Protein AF-A0A386C917-F1 (afdb_monomer_lite)

Foldseek 3Di:
DDDDDDDDDDDDPVRDDDPDPPDPDDDDPPPDDDDDDDPPDPPD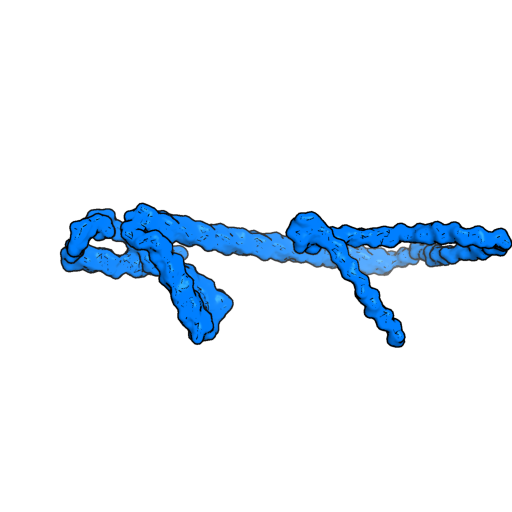PPPPDDPDDPVNVVVVVVVVVVVVVVVVVVVVVVVVVVVVVVVVVVVVVVLVVLLVVVPVLAPDDPCPLVVQLVVQLVVCVVVVNDDPRSVVSSSCSSLVQSLCVVQDCCLRVPDDDDDPVSVVSSVCSNVSSCVVPVD

Structure (mmCIF, N/CA/C/O backbone):
data_AF-A0A386C917-F1
#
_entry.id   AF-A0A386C917-F1
#
loop_
_atom_site.group_PDB
_atom_site.id
_atom_site.type_symbol
_atom_site.label_atom_id
_atom_site.label_alt_id
_atom_site.label_comp_id
_atom_site.label_asym_id
_atom_site.label_entity_id
_atom_site.label_seq_id
_atom_site.pdbx_PDB_ins_code
_atom_site.Cartn_x
_atom_site.Cartn_y
_atom_site.Cartn_z
_atom_site.occupancy
_atom_site.B_iso_or_equiv
_atom_site.auth_seq_id
_atom_site.auth_comp_id
_atom_site.auth_asym_id
_atom_site.auth_atom_id
_atom_site.pdbx_PDB_model_num
ATOM 1 N N . PRO A 1 1 ? 41.570 -31.337 -24.130 1.00 36.78 1 PRO A N 1
ATOM 2 C CA . PRO A 1 1 ? 41.204 -31.149 -22.708 1.00 36.78 1 PRO A CA 1
ATOM 3 C C . PRO A 1 1 ? 42.396 -30.590 -21.919 1.00 36.78 1 PRO A C 1
ATOM 5 O O . PRO A 1 1 ? 43.381 -31.294 -21.726 1.00 36.78 1 PRO A O 1
ATOM 8 N N . VAL A 1 2 ? 42.346 -29.310 -21.545 1.00 36.41 2 VAL A N 1
ATOM 9 C CA . VAL A 1 2 ? 43.366 -28.689 -20.687 1.00 36.41 2 VAL A CA 1
ATOM 10 C C . VAL A 1 2 ? 42.680 -28.295 -19.385 1.00 36.41 2 VAL A C 1
ATOM 12 O O . VAL A 1 2 ? 41.720 -27.531 -19.401 1.00 36.41 2 VAL A O 1
ATOM 15 N N . THR A 1 3 ? 43.139 -28.885 -18.288 1.00 36.22 3 THR A N 1
ATOM 16 C CA . THR A 1 3 ? 42.656 -28.655 -16.924 1.00 36.22 3 THR A CA 1
ATOM 17 C C . THR A 1 3 ? 43.190 -27.316 -16.411 1.00 36.22 3 THR A C 1
ATOM 19 O O . THR A 1 3 ? 44.393 -27.070 -16.495 1.00 36.22 3 THR A O 1
ATOM 22 N N . VAL A 1 4 ? 42.315 -26.462 -15.877 1.00 37.28 4 VAL A N 1
ATOM 23 C CA . VAL A 1 4 ? 42.687 -25.228 -15.165 1.00 37.28 4 VAL A CA 1
ATOM 24 C C . VAL A 1 4 ? 42.741 -25.550 -13.671 1.00 37.28 4 VAL A C 1
ATOM 26 O O . VAL A 1 4 ? 41.814 -26.157 -13.143 1.00 37.28 4 VAL A O 1
ATOM 29 N N . VAL A 1 5 ? 43.842 -25.192 -13.012 1.00 42.47 5 VAL A N 1
ATOM 30 C CA . VAL A 1 5 ? 44.007 -25.287 -11.554 1.00 42.47 5 VAL A CA 1
ATOM 31 C C . VAL A 1 5 ? 43.853 -23.879 -10.983 1.00 42.47 5 VAL A C 1
ATOM 33 O O . VAL A 1 5 ? 44.595 -22.984 -11.388 1.00 42.47 5 VAL A O 1
ATOM 36 N N . ASP A 1 6 ? 42.905 -23.692 -10.064 1.00 40.75 6 ASP A N 1
ATOM 37 C CA . ASP A 1 6 ? 42.683 -22.427 -9.354 1.00 40.75 6 ASP A CA 1
ATOM 38 C C . ASP A 1 6 ? 43.679 -22.241 -8.200 1.00 40.75 6 ASP A C 1
ATOM 40 O O . ASP A 1 6 ? 43.978 -23.177 -7.453 1.00 40.75 6 ASP A O 1
ATOM 44 N N . LEU A 1 7 ? 44.169 -21.009 -8.035 1.00 39.69 7 LEU A N 1
ATOM 45 C CA . LEU A 1 7 ? 44.941 -20.567 -6.870 1.00 39.69 7 LEU A C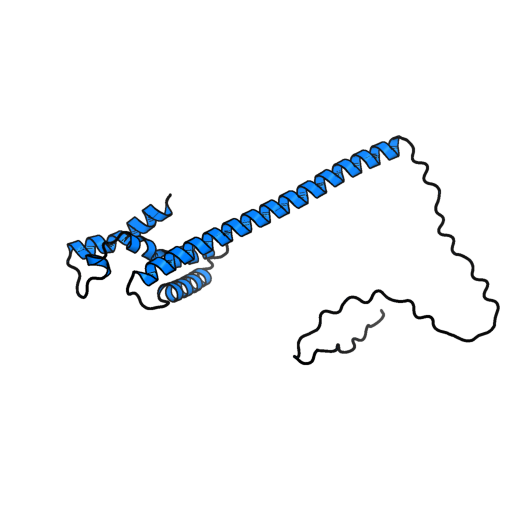A 1
ATOM 46 C C . LEU A 1 7 ? 44.096 -19.603 -6.013 1.00 39.69 7 LEU A C 1
ATOM 48 O O . LEU A 1 7 ? 43.289 -18.855 -6.568 1.00 39.69 7 LEU A O 1
ATOM 52 N N . PRO A 1 8 ? 44.268 -19.596 -4.676 1.00 42.91 8 PRO A N 1
ATOM 53 C CA . PRO A 1 8 ? 43.406 -18.849 -3.759 1.00 42.91 8 PRO A CA 1
ATOM 54 C C . PRO A 1 8 ? 43.637 -17.330 -3.849 1.00 42.91 8 PRO A C 1
ATOM 56 O O . PRO A 1 8 ? 44.771 -16.877 -3.992 1.00 42.91 8 PRO A O 1
ATOM 59 N N . GLY A 1 9 ? 42.552 -16.550 -3.774 1.00 49.75 9 GLY A N 1
ATOM 60 C CA . GLY A 1 9 ? 42.565 -15.083 -3.860 1.00 49.75 9 GLY A CA 1
ATOM 61 C C . GLY A 1 9 ? 42.770 -14.378 -2.512 1.00 49.75 9 GLY A C 1
ATOM 62 O O . GLY A 1 9 ? 42.327 -14.873 -1.479 1.00 49.75 9 GLY A O 1
ATOM 63 N N . ASP A 1 10 ? 43.415 -13.208 -2.543 1.00 51.12 10 ASP A N 1
ATOM 64 C CA . ASP A 1 10 ? 43.667 -12.353 -1.372 1.00 51.12 10 ASP A CA 1
ATOM 65 C C . ASP A 1 10 ? 42.398 -11.627 -0.877 1.00 51.12 10 ASP A C 1
ATOM 67 O O . ASP A 1 10 ? 41.619 -11.075 -1.660 1.00 51.12 10 ASP A O 1
ATOM 71 N N . THR A 1 11 ? 42.231 -11.572 0.446 1.00 56.56 11 THR A N 1
ATOM 72 C CA . THR A 1 11 ? 41.199 -10.806 1.172 1.00 56.56 11 THR A CA 1
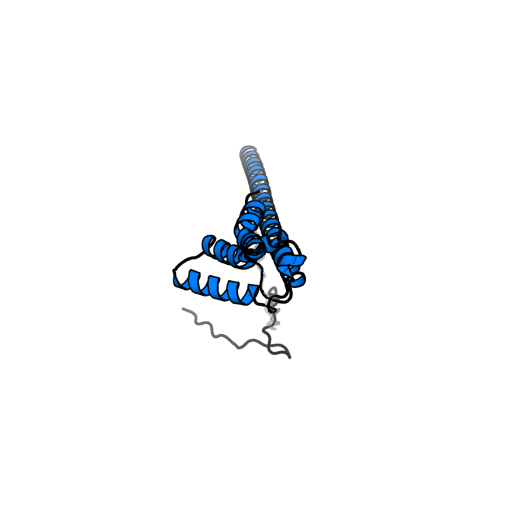ATOM 73 C C . THR A 1 11 ? 41.804 -9.585 1.866 1.00 56.56 11 THR A C 1
ATOM 75 O O . THR A 1 11 ? 42.974 -9.607 2.246 1.00 56.56 11 THR A O 1
ATOM 78 N N . ASP A 1 12 ? 41.015 -8.527 2.083 1.00 55.94 12 ASP A N 1
ATOM 79 C CA . ASP A 1 12 ? 41.478 -7.361 2.850 1.00 55.94 12 ASP A CA 1
ATOM 80 C C . ASP A 1 12 ? 41.470 -7.591 4.377 1.00 55.94 12 ASP A C 1
ATOM 82 O O . ASP A 1 12 ? 40.992 -8.613 4.875 1.00 55.94 12 ASP A O 1
ATOM 86 N N . ALA A 1 13 ? 41.988 -6.618 5.139 1.00 57.44 13 ALA A N 1
ATOM 87 C CA . ALA A 1 13 ? 42.112 -6.675 6.601 1.00 57.44 13 ALA A CA 1
ATOM 88 C C . ALA A 1 13 ? 40.769 -6.749 7.368 1.00 57.44 13 ALA A C 1
ATOM 90 O O . ALA A 1 13 ? 40.775 -6.833 8.594 1.00 57.44 13 ALA A O 1
ATOM 91 N N . THR A 1 14 ? 39.627 -6.731 6.671 1.00 59.12 14 THR A N 1
ATOM 92 C CA . THR A 1 14 ? 38.278 -6.898 7.239 1.00 59.12 14 THR A CA 1
ATOM 93 C C . THR A 1 14 ? 37.566 -8.168 6.757 1.00 59.12 14 THR A C 1
ATOM 95 O O . THR A 1 14 ? 36.397 -8.378 7.078 1.00 59.12 14 THR A O 1
ATOM 98 N N . GLY A 1 15 ? 38.258 -9.040 6.015 1.00 50.66 15 GLY A N 1
ATOM 99 C CA . GLY A 1 15 ? 37.738 -10.340 5.584 1.00 50.66 15 GLY A CA 1
ATOM 100 C C . GLY A 1 15 ? 36.700 -10.272 4.460 1.00 50.66 15 GLY A C 1
ATOM 101 O O . GLY A 1 15 ? 36.012 -11.263 4.215 1.00 50.66 15 GLY A O 1
ATOM 102 N N . ARG A 1 16 ? 36.565 -9.134 3.764 1.00 46.44 16 ARG A N 1
ATOM 103 C CA . ARG A 1 16 ? 35.688 -9.017 2.590 1.00 46.44 16 ARG A CA 1
ATOM 104 C C . ARG A 1 16 ? 36.467 -9.274 1.291 1.00 46.44 16 ARG A C 1
ATOM 106 O O . ARG A 1 16 ? 37.634 -8.886 1.184 1.00 46.44 16 ARG A O 1
ATOM 113 N N . PRO A 1 17 ? 35.841 -9.919 0.286 1.00 46.53 17 PRO A N 1
ATOM 114 C CA . PRO A 1 17 ? 36.448 -10.079 -1.028 1.00 46.53 17 PRO A CA 1
ATOM 115 C C . PRO A 1 17 ? 36.565 -8.706 -1.697 1.00 46.53 17 PRO A C 1
ATOM 117 O O . PRO A 1 17 ? 35.574 -7.992 -1.864 1.00 46.53 17 PRO A O 1
ATOM 120 N N . THR A 1 18 ? 37.782 -8.317 -2.070 1.00 48.91 18 THR A N 1
ATOM 121 C CA . THR A 1 18 ? 38.015 -7.060 -2.787 1.00 48.91 18 THR A CA 1
ATOM 122 C C . THR A 1 18 ? 37.573 -7.202 -4.248 1.00 48.91 18 THR A C 1
ATOM 124 O O . THR A 1 18 ? 37.871 -8.216 -4.886 1.00 48.91 18 THR A O 1
ATOM 127 N N . PRO A 1 19 ? 36.872 -6.208 -4.830 1.00 46.81 19 PRO A N 1
ATOM 128 C CA . PRO A 1 19 ? 36.517 -6.247 -6.241 1.00 46.81 19 PRO A CA 1
ATOM 129 C C . PRO A 1 19 ? 37.797 -6.152 -7.075 1.00 46.81 19 PRO A C 1
ATOM 131 O O . PRO A 1 19 ? 38.481 -5.123 -7.090 1.00 46.81 19 PRO A O 1
ATOM 134 N N . GLN A 1 20 ? 38.135 -7.242 -7.767 1.00 51.28 20 GLN A N 1
ATOM 135 C CA . GLN A 1 20 ? 39.263 -7.278 -8.687 1.00 51.28 20 GLN A CA 1
ATOM 136 C C . GLN A 1 20 ? 39.020 -6.263 -9.807 1.00 51.28 20 GLN A C 1
ATOM 138 O O . GLN A 1 20 ? 38.221 -6.482 -10.716 1.00 51.28 20 GLN A O 1
ATOM 143 N N . ARG A 1 21 ? 39.735 -5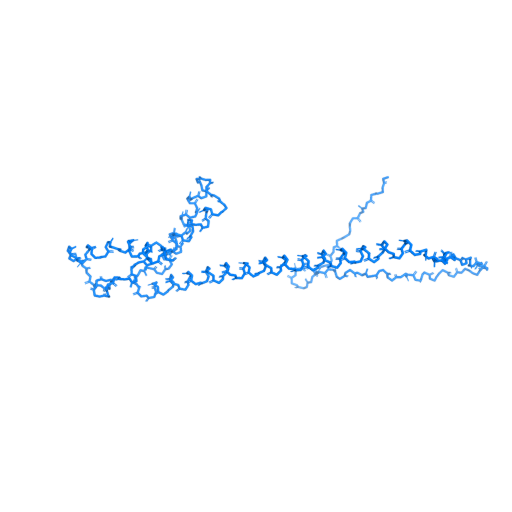.133 -9.764 1.00 46.41 21 ARG A N 1
ATOM 144 C CA . ARG A 1 21 ? 39.900 -4.279 -10.942 1.00 46.41 21 ARG A CA 1
ATOM 145 C C . ARG A 1 21 ? 40.569 -5.132 -12.010 1.00 46.41 21 ARG A C 1
ATOM 147 O O . ARG A 1 21 ? 41.739 -5.481 -11.860 1.00 46.41 21 ARG A O 1
ATOM 154 N N . GLY A 1 22 ? 39.820 -5.472 -13.057 1.00 38.56 22 GLY A N 1
ATOM 155 C CA . GLY A 1 22 ? 40.329 -6.206 -14.209 1.00 38.56 22 GLY A CA 1
ATOM 156 C C . GLY A 1 22 ? 41.622 -5.562 -14.700 1.00 38.56 22 GLY A C 1
ATOM 157 O O . GLY A 1 22 ? 41.621 -4.451 -15.230 1.00 38.56 22 GLY A O 1
ATOM 158 N N . ARG A 1 23 ? 42.747 -6.242 -14.460 1.00 40.47 23 ARG A N 1
ATOM 159 C CA . ARG A 1 23 ? 44.047 -5.849 -14.995 1.00 40.47 23 ARG A CA 1
ATOM 160 C C . ARG A 1 23 ? 43.958 -5.967 -16.507 1.00 40.47 23 ARG A C 1
ATOM 162 O O . ARG A 1 23 ? 43.846 -7.067 -17.039 1.00 40.47 23 ARG A O 1
ATOM 169 N N . VAL A 1 24 ? 44.059 -4.835 -17.192 1.00 38.69 24 VAL A N 1
ATOM 170 C CA . VAL A 1 24 ? 44.407 -4.821 -18.611 1.00 38.69 24 VAL A CA 1
ATOM 171 C C . VAL A 1 24 ? 45.762 -5.535 -18.727 1.00 38.69 24 VAL A C 1
ATOM 173 O O . VAL A 1 24 ? 46.701 -5.135 -18.029 1.00 38.69 24 VAL A O 1
ATOM 176 N N . PRO A 1 25 ? 45.890 -6.619 -19.510 1.00 35.78 25 PRO A N 1
ATOM 177 C CA . PRO A 1 25 ? 47.136 -7.363 -19.582 1.00 35.78 25 PRO A CA 1
ATOM 178 C C . PRO A 1 25 ? 48.212 -6.477 -20.214 1.00 35.78 25 PRO A C 1
ATOM 180 O O . PRO A 1 25 ? 48.185 -6.194 -21.410 1.00 35.78 25 PRO A O 1
ATOM 183 N N . GLN A 1 26 ? 49.165 -6.023 -19.397 1.00 40.50 26 GLN A N 1
ATOM 184 C CA . GLN A 1 26 ? 50.401 -5.442 -19.904 1.00 40.50 26 GLN A CA 1
ATOM 185 C C . GLN A 1 26 ? 51.254 -6.572 -20.495 1.00 40.50 26 GLN A C 1
ATOM 187 O O . GLN A 1 26 ? 51.476 -7.578 -19.813 1.00 40.50 26 GLN A O 1
ATOM 192 N N . PRO A 1 27 ? 51.742 -6.456 -21.740 1.00 35.38 27 PRO A N 1
ATOM 193 C CA . PRO A 1 27 ? 52.612 -7.472 -22.303 1.00 35.38 27 PRO A CA 1
ATOM 194 C C . PRO A 1 27 ? 53.946 -7.480 -21.546 1.00 35.38 27 PRO A C 1
ATOM 196 O O . PRO A 1 27 ? 54.713 -6.520 -21.578 1.00 35.38 27 PRO A O 1
ATOM 199 N N . LEU A 1 28 ? 54.211 -8.594 -20.860 1.00 36.16 28 LEU A N 1
ATOM 200 C CA . LEU A 1 28 ? 55.501 -8.940 -20.270 1.00 36.16 28 LEU A CA 1
ATOM 201 C C . LEU A 1 28 ? 56.587 -8.912 -21.357 1.00 36.16 28 LEU A C 1
ATOM 203 O O . LEU A 1 28 ? 56.695 -9.842 -22.161 1.00 36.16 28 LEU A O 1
ATOM 207 N N . LEU A 1 29 ? 57.433 -7.876 -21.361 1.00 35.81 29 LEU A N 1
ATOM 208 C CA . LEU A 1 29 ? 58.724 -7.938 -22.041 1.00 35.81 29 LEU A CA 1
ATOM 209 C C . LEU A 1 29 ? 59.612 -8.931 -21.285 1.00 35.81 29 LEU A C 1
ATOM 211 O O . LEU A 1 29 ? 60.322 -8.589 -20.342 1.00 35.81 29 LEU A O 1
ATOM 215 N N . ARG A 1 30 ? 59.568 -10.193 -21.711 1.00 34.84 30 ARG A N 1
ATOM 216 C CA . ARG A 1 30 ? 60.566 -11.192 -21.339 1.00 34.84 30 ARG A CA 1
ATOM 217 C C . ARG A 1 30 ? 61.866 -10.824 -22.054 1.00 34.84 30 ARG A C 1
ATOM 219 O O . ARG A 1 30 ? 62.028 -11.104 -23.241 1.00 34.84 30 ARG A O 1
ATOM 226 N N . THR A 1 31 ? 62.789 -10.197 -21.336 1.00 45.41 31 THR A N 1
ATOM 227 C CA . THR A 1 31 ? 64.188 -10.046 -21.744 1.00 45.41 31 THR A CA 1
ATOM 228 C C . THR A 1 31 ? 64.847 -11.426 -21.755 1.00 45.41 31 THR A C 1
ATOM 230 O O . THR A 1 31 ? 65.470 -11.867 -20.796 1.00 45.41 31 THR A O 1
ATOM 233 N N . ALA A 1 32 ? 64.673 -12.154 -22.856 1.00 38.47 32 ALA A N 1
ATOM 234 C CA . ALA A 1 32 ? 65.526 -13.283 -23.189 1.00 38.47 32 ALA A CA 1
ATOM 235 C C . ALA A 1 32 ? 66.702 -12.741 -24.005 1.00 38.47 32 ALA A C 1
ATOM 237 O O . ALA A 1 32 ? 66.566 -12.440 -25.191 1.00 38.47 32 ALA A O 1
ATOM 238 N N . GLY A 1 33 ? 67.846 -12.588 -23.335 1.00 49.25 33 GLY A N 1
ATOM 239 C CA . GLY A 1 33 ? 69.136 -12.453 -23.995 1.00 49.25 33 GLY A CA 1
ATOM 240 C C . GLY A 1 33 ? 69.355 -13.636 -24.938 1.00 49.25 33 GLY A C 1
ATOM 241 O O . GLY A 1 33 ? 69.146 -14.790 -24.573 1.00 49.25 33 GLY A O 1
ATOM 242 N N . GLY A 1 34 ? 69.723 -13.323 -26.172 1.00 38.81 34 GLY A N 1
ATOM 243 C CA . GLY A 1 34 ? 69.929 -14.293 -27.237 1.00 38.81 34 GLY A CA 1
ATOM 244 C C . GLY A 1 34 ? 70.185 -13.545 -28.532 1.00 38.81 34 GLY A C 1
ATOM 245 O O . GLY A 1 34 ? 69.255 -13.256 -29.281 1.00 38.81 34 GLY A O 1
ATOM 246 N N . GLN A 1 35 ? 71.445 -13.163 -28.736 1.00 49.34 35 GLN A N 1
ATOM 247 C CA . GLN A 1 35 ? 71.932 -12.543 -29.962 1.00 49.34 35 GLN A CA 1
ATOM 248 C C . GLN A 1 35 ? 71.660 -13.473 -31.150 1.00 49.34 35 GLN A C 1
ATOM 250 O O . GLN A 1 35 ? 72.170 -14.586 -31.220 1.00 49.34 35 GLN A O 1
ATOM 255 N N . GLY A 1 36 ? 70.840 -12.995 -32.076 1.00 46.00 36 GLY A N 1
ATOM 256 C CA . GLY A 1 36 ? 70.583 -13.605 -33.372 1.00 46.00 36 GLY A CA 1
ATOM 257 C C . GLY A 1 36 ? 69.641 -12.683 -34.146 1.00 46.00 36 GLY A C 1
ATOM 258 O O . GLY A 1 36 ? 68.664 -12.214 -33.555 1.00 46.00 36 GLY A O 1
ATOM 259 N N . PRO A 1 37 ? 69.915 -12.355 -35.419 1.00 41.53 37 PRO A N 1
ATOM 260 C CA . PRO A 1 37 ? 69.100 -11.404 -36.158 1.00 41.53 37 PRO A CA 1
ATOM 261 C C . PRO A 1 37 ? 67.730 -12.036 -36.435 1.00 41.53 37 PRO A C 1
ATOM 263 O O . PRO A 1 37 ? 67.574 -12.868 -37.323 1.00 41.53 37 PRO A O 1
ATOM 266 N N . ARG A 1 38 ? 66.726 -11.678 -35.629 1.00 48.97 38 ARG A N 1
ATOM 267 C CA . ARG A 1 38 ? 65.323 -11.992 -35.902 1.00 48.97 38 ARG A CA 1
ATOM 268 C C . ARG A 1 38 ? 64.779 -10.905 -36.813 1.00 48.97 38 ARG A C 1
ATOM 270 O O . ARG A 1 38 ? 64.423 -9.826 -36.349 1.00 48.97 38 ARG A O 1
ATOM 277 N N . GLU A 1 39 ? 64.720 -11.207 -38.103 1.00 50.53 39 GLU A N 1
ATOM 278 C CA . GLU A 1 39 ? 63.919 -10.467 -39.074 1.00 50.53 39 GLU A CA 1
ATOM 279 C C . GLU A 1 39 ? 62.457 -10.450 -38.601 1.00 50.53 39 GLU A C 1
ATOM 281 O O . GLU A 1 39 ? 61.695 -11.405 -38.772 1.00 50.53 39 GLU A O 1
ATOM 286 N N . GLY A 1 40 ? 62.065 -9.367 -37.932 1.00 47.56 40 GLY A N 1
ATOM 287 C CA . GLY A 1 40 ? 60.682 -9.112 -37.567 1.00 47.56 40 GLY A CA 1
ATOM 288 C C . GLY A 1 40 ? 59.887 -8.842 -38.835 1.00 47.56 40 GLY A C 1
ATOM 289 O O . GLY A 1 40 ? 59.933 -7.738 -39.364 1.00 47.56 40 GLY A O 1
ATOM 290 N N . ARG A 1 41 ? 59.167 -9.847 -39.341 1.00 48.34 41 ARG A N 1
ATOM 291 C CA . ARG A 1 41 ? 58.245 -9.669 -40.466 1.00 48.34 41 ARG A CA 1
ATOM 292 C C . ARG A 1 41 ? 57.060 -8.821 -39.972 1.00 48.34 41 ARG A C 1
ATOM 294 O O . ARG A 1 41 ? 56.292 -9.316 -39.142 1.00 48.34 41 ARG A O 1
ATOM 301 N N . PRO A 1 42 ? 56.880 -7.569 -40.430 1.00 51.59 42 PRO A N 1
ATOM 302 C CA . PRO A 1 42 ? 55.715 -6.783 -40.054 1.00 51.59 42 PRO A CA 1
ATOM 303 C C . PRO A 1 42 ? 54.472 -7.499 -40.582 1.00 51.59 42 PRO A C 1
ATOM 305 O O . PRO A 1 42 ? 54.304 -7.682 -41.789 1.00 51.59 42 PRO A O 1
ATOM 308 N N . ARG A 1 43 ? 53.591 -7.945 -39.680 1.00 46.38 43 ARG A N 1
ATOM 309 C CA . ARG A 1 43 ? 52.269 -8.437 -40.068 1.00 46.38 43 ARG A CA 1
ATOM 310 C C . ARG A 1 43 ? 51.435 -7.209 -40.417 1.00 46.38 43 ARG A C 1
ATOM 312 O O . ARG A 1 43 ? 50.778 -6.631 -39.558 1.00 46.38 43 ARG A O 1
ATOM 319 N N . ALA A 1 44 ? 51.546 -6.769 -41.666 1.00 57.59 44 ALA A N 1
ATOM 320 C CA . ALA A 1 44 ? 50.744 -5.685 -42.203 1.00 57.59 44 ALA A CA 1
ATOM 321 C C . ALA A 1 44 ? 49.265 -6.063 -42.059 1.00 57.59 44 ALA A C 1
ATOM 323 O O . ALA A 1 44 ? 48.787 -7.000 -42.703 1.00 57.59 44 ALA A O 1
ATOM 324 N N . LEU A 1 45 ? 48.543 -5.352 -41.191 1.00 54.94 45 LEU A N 1
ATOM 325 C CA . LEU A 1 45 ? 47.089 -5.319 -41.242 1.00 54.94 45 LEU A CA 1
ATOM 326 C C . LEU A 1 45 ? 46.733 -4.758 -42.616 1.00 54.94 45 LEU A C 1
ATOM 328 O O . LEU A 1 45 ? 46.952 -3.580 -42.894 1.00 54.94 45 LEU A O 1
ATOM 332 N N . HIS A 1 46 ? 46.264 -5.632 -43.500 1.00 49.59 46 HIS A N 1
ATOM 333 C CA . HIS A 1 46 ? 45.814 -5.261 -44.831 1.00 49.59 46 HIS A CA 1
ATOM 334 C C . HIS A 1 46 ? 44.549 -4.408 -44.674 1.00 49.59 46 HIS A C 1
ATOM 336 O O . HIS A 1 46 ? 43.433 -4.918 -44.619 1.00 49.59 46 HIS A O 1
ATOM 342 N N . ARG A 1 47 ? 44.718 -3.090 -44.547 1.00 54.62 47 ARG A N 1
ATOM 343 C CA . ARG A 1 47 ? 43.612 -2.137 -44.602 1.00 54.62 47 ARG A CA 1
ATOM 344 C C . ARG A 1 47 ? 43.294 -1.918 -46.077 1.00 54.62 47 ARG A C 1
ATOM 346 O O . ARG A 1 47 ? 43.823 -1.005 -46.703 1.00 54.62 47 ARG A O 1
ATOM 353 N N . LYS A 1 48 ? 42.499 -2.819 -46.663 1.00 67.62 48 LYS A N 1
ATOM 354 C CA . LYS A 1 48 ? 41.973 -2.622 -48.018 1.00 67.62 48 LYS A CA 1
ATOM 355 C C . LYS A 1 48 ? 41.158 -1.325 -47.993 1.00 67.62 48 LYS A C 1
ATOM 357 O O . LYS A 1 48 ? 40.336 -1.143 -47.095 1.00 67.62 48 LYS A O 1
ATOM 362 N N . ARG A 1 49 ? 41.455 -0.396 -48.903 1.00 60.66 49 ARG A N 1
ATOM 363 C CA . ARG A 1 49 ? 40.746 0.886 -48.997 1.00 60.66 49 ARG A CA 1
ATOM 364 C C . ARG A 1 49 ? 39.272 0.568 -49.269 1.00 60.66 49 ARG A C 1
ATOM 366 O O . ARG A 1 49 ? 38.976 -0.107 -50.250 1.00 60.66 49 ARG A O 1
ATOM 373 N N . LEU A 1 50 ? 38.392 0.959 -48.349 1.00 68.00 50 LEU A N 1
ATOM 374 C CA . LEU A 1 50 ? 36.950 0.922 -48.568 1.00 68.00 50 LEU A CA 1
ATOM 375 C C . LEU A 1 50 ? 36.639 2.044 -49.553 1.00 68.00 50 LEU A C 1
ATOM 377 O O . LEU A 1 50 ? 36.950 3.198 -49.266 1.00 68.00 50 LEU A O 1
ATOM 381 N N . ASP A 1 51 ? 36.089 1.681 -50.703 1.00 74.75 51 ASP A N 1
ATOM 382 C CA . ASP A 1 51 ? 35.569 2.618 -51.695 1.00 74.75 51 ASP A CA 1
ATOM 383 C C . ASP A 1 51 ? 34.070 2.313 -51.814 1.00 74.75 51 ASP A C 1
ATOM 385 O O . ASP A 1 51 ? 33.675 1.478 -52.630 1.00 74.75 51 ASP A O 1
ATOM 389 N N . PRO A 1 52 ? 33.256 2.797 -50.856 1.00 73.12 52 PRO A N 1
ATOM 390 C CA . PRO A 1 52 ? 31.846 2.453 -50.804 1.00 73.12 52 PRO A CA 1
ATOM 391 C C . PRO A 1 52 ? 31.117 3.109 -51.979 1.00 73.12 52 PRO A C 1
ATOM 393 O O . PRO A 1 52 ? 31.174 4.323 -52.160 1.00 73.12 52 PRO A O 1
ATOM 396 N N . ASP A 1 53 ? 30.431 2.286 -52.763 1.00 83.62 53 ASP A N 1
ATOM 397 C CA . ASP A 1 53 ? 29.470 2.736 -53.772 1.00 83.62 53 ASP A CA 1
ATOM 398 C C . ASP A 1 53 ? 28.292 3.465 -53.077 1.00 83.62 53 ASP A C 1
ATOM 400 O O . ASP A 1 53 ? 27.964 3.097 -51.944 1.00 83.62 53 ASP A O 1
ATOM 404 N N . PRO A 1 54 ? 27.652 4.485 -53.682 1.00 85.62 54 PRO A N 1
ATOM 405 C CA . PRO A 1 54 ? 26.405 5.094 -53.210 1.00 85.62 54 PRO A CA 1
ATOM 406 C C . PRO A 1 54 ? 25.382 4.154 -52.544 1.00 85.62 54 PRO A C 1
ATOM 408 O O . PRO A 1 54 ? 24.837 4.519 -51.505 1.00 85.62 54 PRO A O 1
ATOM 411 N N . GLU A 1 55 ? 25.168 2.938 -53.059 1.00 87.69 55 GLU A N 1
ATOM 412 C CA . GLU A 1 55 ? 24.255 1.951 -52.447 1.00 87.69 55 GLU A CA 1
ATOM 413 C C . GLU A 1 55 ? 24.693 1.538 -51.025 1.00 87.69 55 GLU A C 1
ATOM 415 O O . GLU A 1 55 ? 23.876 1.401 -50.112 1.00 87.69 55 GLU A O 1
ATOM 420 N N . TRP A 1 56 ? 26.003 1.395 -50.793 1.00 89.88 56 TRP A N 1
ATOM 421 C CA . TRP A 1 56 ? 26.546 1.109 -49.462 1.00 89.88 56 TRP A CA 1
ATOM 422 C C . TRP A 1 56 ? 26.353 2.277 -48.500 1.00 89.88 56 TRP A C 1
ATOM 424 O O . TRP A 1 56 ? 26.106 2.053 -47.315 1.00 89.88 56 TRP A O 1
ATOM 434 N N . LEU A 1 57 ? 26.484 3.513 -48.987 1.00 88.81 57 LEU A N 1
ATOM 435 C CA . LEU A 1 57 ? 26.278 4.705 -48.166 1.00 88.81 57 LEU A CA 1
ATOM 436 C C . LEU A 1 57 ? 24.812 4.821 -47.733 1.00 88.81 57 LEU A C 1
ATOM 438 O O . LEU A 1 57 ? 24.559 4.992 -46.544 1.00 88.81 57 LEU A O 1
ATOM 442 N N . GLU A 1 58 ? 23.866 4.612 -48.649 1.00 90.50 58 GLU A N 1
ATOM 443 C CA . GLU A 1 58 ? 22.426 4.612 -48.350 1.00 90.50 58 GLU A CA 1
ATOM 444 C C . GLU A 1 58 ? 22.046 3.521 -47.331 1.00 90.50 58 GLU A C 1
ATOM 446 O O . GLU A 1 58 ? 21.289 3.764 -46.382 1.00 90.50 58 GLU A O 1
ATOM 451 N N . PHE A 1 59 ? 22.627 2.323 -47.467 1.00 92.56 59 PHE A N 1
ATOM 452 C CA . PHE A 1 59 ? 22.446 1.249 -46.491 1.00 92.56 59 PHE A CA 1
ATOM 453 C C . PHE A 1 59 ? 22.950 1.647 -45.094 1.00 92.56 59 PHE A C 1
ATOM 455 O O . PHE A 1 59 ? 22.242 1.446 -44.104 1.00 92.56 59 PHE A O 1
ATOM 462 N N . PHE A 1 60 ? 24.151 2.231 -44.989 1.00 93.50 60 PHE A N 1
ATOM 463 C CA . PHE A 1 60 ? 24.697 2.668 -43.700 1.00 93.50 60 PHE A CA 1
ATOM 464 C C . PHE A 1 60 ? 23.922 3.835 -43.093 1.00 93.50 60 PHE A C 1
ATOM 466 O O . PHE A 1 60 ? 23.755 3.859 -41.876 1.00 93.50 60 PHE A O 1
ATOM 473 N N . GLU A 1 61 ? 23.425 4.768 -43.902 1.00 92.38 61 GLU A N 1
ATOM 474 C CA . GLU A 1 61 ? 22.560 5.853 -43.433 1.00 92.38 61 GLU A CA 1
ATOM 475 C C . GLU A 1 61 ? 21.253 5.304 -42.853 1.00 92.38 61 GLU A C 1
ATOM 477 O O . GLU A 1 61 ? 20.865 5.673 -41.742 1.00 92.38 61 GLU A O 1
ATOM 482 N N . THR A 1 62 ? 20.628 4.343 -43.538 1.00 95.62 62 THR A N 1
ATOM 483 C CA . THR A 1 62 ? 19.417 3.670 -43.046 1.00 95.62 62 THR A CA 1
ATOM 484 C C . THR A 1 62 ? 19.690 2.910 -41.748 1.00 95.62 62 THR A C 1
ATOM 486 O O . THR A 1 62 ? 18.942 3.046 -40.777 1.00 95.62 62 THR A O 1
ATOM 489 N N . LEU A 1 63 ? 20.785 2.143 -41.692 1.00 96.19 63 LEU A N 1
ATOM 490 C CA . LEU A 1 63 ? 21.185 1.387 -40.505 1.00 96.19 63 LEU A CA 1
ATOM 491 C C . LEU A 1 63 ? 21.498 2.316 -39.324 1.00 96.19 63 LEU A C 1
ATOM 493 O O . LEU A 1 63 ? 21.077 2.045 -38.200 1.00 96.19 63 LEU A O 1
ATOM 497 N N . ALA A 1 64 ? 22.219 3.412 -39.564 1.00 95.75 64 ALA A N 1
ATOM 498 C CA . ALA A 1 64 ? 22.535 4.406 -38.546 1.00 95.75 64 ALA A CA 1
ATOM 499 C C . ALA A 1 64 ? 21.258 5.067 -38.015 1.00 95.75 64 ALA A C 1
ATOM 501 O O . ALA A 1 64 ? 21.100 5.182 -36.801 1.00 95.75 64 ALA A O 1
ATOM 502 N N . GLY A 1 65 ? 20.317 5.413 -38.901 1.00 94.81 65 GLY A N 1
ATOM 503 C CA . GLY A 1 65 ? 19.010 5.948 -38.522 1.00 94.81 65 GLY A CA 1
ATOM 504 C C . GLY A 1 65 ? 18.204 4.973 -37.661 1.00 94.81 65 GLY A C 1
ATOM 505 O O . GLY A 1 65 ? 17.738 5.338 -36.584 1.00 94.81 65 GLY A O 1
ATOM 506 N N . GLN A 1 66 ? 18.101 3.708 -38.075 1.00 96.56 66 GLN A N 1
ATOM 507 C CA . GLN A 1 66 ? 17.421 2.664 -37.296 1.00 96.56 66 GLN A CA 1
ATOM 508 C C . GLN A 1 66 ? 18.103 2.402 -35.947 1.00 96.56 66 GLN A C 1
ATOM 510 O O . GLN A 1 66 ? 17.426 2.210 -34.939 1.00 96.56 66 GLN A O 1
ATOM 515 N N . THR A 1 67 ? 19.436 2.429 -35.913 1.00 97.19 67 THR A N 1
ATOM 516 C CA . THR A 1 67 ? 20.215 2.234 -34.684 1.00 97.19 67 THR A CA 1
ATOM 517 C C . THR A 1 67 ? 20.003 3.386 -33.708 1.00 97.19 67 THR A C 1
ATOM 519 O O . THR A 1 67 ? 19.787 3.136 -32.525 1.00 97.19 67 THR A O 1
ATOM 522 N N . ALA A 1 68 ? 20.011 4.632 -34.188 1.00 96.69 68 ALA A N 1
ATOM 523 C CA . ALA A 1 68 ? 19.735 5.802 -33.358 1.00 96.69 68 ALA A CA 1
ATOM 524 C C . ALA A 1 68 ? 18.336 5.719 -32.729 1.00 96.69 68 ALA A C 1
ATOM 526 O O . ALA A 1 68 ? 18.206 5.846 -31.515 1.00 96.69 68 ALA A O 1
ATOM 527 N N . ILE A 1 69 ? 17.314 5.380 -33.524 1.00 97.31 69 ILE A N 1
ATOM 528 C CA . ILE A 1 69 ? 15.945 5.178 -33.025 1.00 97.31 69 ILE A CA 1
ATOM 529 C C . ILE A 1 69 ? 15.894 4.061 -31.973 1.00 97.31 69 ILE A C 1
ATOM 531 O O . ILE A 1 69 ? 15.215 4.201 -30.957 1.00 97.31 69 ILE A O 1
ATOM 535 N N . ALA A 1 70 ? 16.600 2.947 -32.192 1.00 96.81 70 ALA A N 1
ATOM 536 C CA . ALA A 1 70 ? 16.606 1.835 -31.245 1.00 96.81 70 ALA A CA 1
ATOM 537 C C . ALA A 1 70 ? 17.267 2.213 -29.908 1.00 96.81 70 ALA A C 1
ATOM 539 O O . ALA A 1 70 ? 16.769 1.822 -28.852 1.00 96.81 70 ALA A O 1
ATOM 540 N N . ILE A 1 71 ? 18.357 2.988 -29.947 1.00 96.94 71 ILE A N 1
ATOM 541 C CA . ILE A 1 71 ? 19.031 3.514 -28.750 1.00 96.94 71 ILE A CA 1
ATOM 542 C C . ILE A 1 71 ? 18.098 4.462 -27.992 1.00 96.94 71 ILE A C 1
ATOM 544 O O . ILE A 1 71 ? 17.889 4.265 -26.795 1.00 96.94 71 ILE A O 1
ATOM 548 N N . ASP A 1 72 ? 17.481 5.421 -28.686 1.00 96.81 72 ASP A N 1
ATOM 549 C CA . ASP A 1 72 ? 16.530 6.356 -28.075 1.00 96.81 72 ASP A CA 1
ATOM 550 C C . ASP A 1 72 ? 15.348 5.605 -27.447 1.00 96.81 72 ASP A C 1
ATOM 552 O O . ASP A 1 72 ? 14.936 5.893 -26.323 1.00 96.81 72 ASP A O 1
ATOM 556 N N . SER A 1 73 ? 14.825 4.585 -28.135 1.00 96.69 73 SER A N 1
ATOM 557 C CA . SER A 1 73 ? 13.744 3.744 -27.618 1.00 96.69 73 SER A CA 1
ATOM 558 C C . SER A 1 73 ? 14.152 2.975 -26.361 1.00 96.69 73 SER A C 1
ATOM 560 O O . SER A 1 73 ? 13.343 2.855 -25.439 1.00 96.69 73 SER A O 1
ATOM 562 N N . ALA A 1 74 ? 15.375 2.440 -26.311 1.00 96.69 74 ALA A N 1
ATOM 563 C CA . ALA A 1 74 ? 15.883 1.743 -25.135 1.00 96.69 74 ALA A CA 1
ATOM 564 C C . ALA A 1 74 ? 16.026 2.706 -23.947 1.00 96.69 74 ALA A C 1
ATOM 566 O O . ALA A 1 74 ? 15.583 2.393 -22.842 1.00 96.69 74 ALA A O 1
ATOM 567 N N . GLU A 1 75 ? 16.548 3.911 -24.185 1.00 97.25 75 GLU A N 1
ATOM 568 C CA . GLU A 1 75 ? 16.678 4.929 -23.144 1.00 97.25 75 GLU A CA 1
ATOM 569 C C . GLU A 1 75 ? 15.309 5.395 -22.622 1.00 97.25 75 GLU A C 1
ATOM 571 O O . GLU A 1 75 ? 15.112 5.513 -21.410 1.00 97.25 75 GLU A O 1
ATOM 576 N N . MET A 1 76 ? 14.329 5.617 -23.506 1.00 97.06 76 MET A N 1
ATOM 577 C CA . MET A 1 76 ? 12.965 5.965 -23.089 1.00 97.06 76 MET A CA 1
ATOM 578 C C . MET A 1 76 ? 12.327 4.862 -22.245 1.00 97.06 76 MET A C 1
ATOM 580 O O . MET A 1 76 ? 11.693 5.158 -21.231 1.00 97.06 76 MET A O 1
ATOM 584 N N . PHE A 1 77 ? 12.517 3.597 -22.625 1.00 96.88 77 PHE A N 1
ATOM 585 C CA . PHE A 1 77 ? 12.003 2.464 -21.862 1.00 96.88 77 PHE A CA 1
ATOM 586 C C . PHE A 1 77 ? 12.627 2.389 -20.461 1.00 96.88 77 PHE A C 1
ATOM 588 O O . PHE A 1 77 ? 11.916 2.213 -19.471 1.00 96.88 77 PHE A O 1
ATOM 595 N N . GLU A 1 78 ? 13.939 2.598 -20.343 1.00 97.06 78 GLU A N 1
ATOM 596 C CA . GLU A 1 78 ? 14.608 2.660 -19.041 1.00 97.06 78 GLU A CA 1
ATOM 597 C C . GLU A 1 78 ? 14.117 3.828 -18.180 1.00 97.06 78 GLU A C 1
ATOM 599 O O . GLU A 1 78 ? 13.898 3.658 -16.977 1.00 97.06 78 GLU A O 1
ATOM 604 N N . ARG A 1 79 ? 13.913 5.011 -18.773 1.00 97.44 79 ARG A N 1
ATOM 605 C CA . ARG A 1 79 ? 13.369 6.181 -18.064 1.00 97.44 79 ARG A CA 1
ATOM 606 C C . ARG A 1 79 ? 11.953 5.922 -17.558 1.00 97.44 79 ARG A C 1
ATOM 608 O O . ARG A 1 79 ? 11.666 6.255 -16.411 1.00 97.44 79 ARG A O 1
ATOM 615 N N . LEU A 1 80 ? 11.101 5.293 -18.367 1.00 97.19 80 LEU A N 1
ATOM 616 C CA . LEU A 1 80 ? 9.746 4.915 -17.964 1.00 97.19 80 LEU A CA 1
ATOM 617 C C . LEU A 1 80 ? 9.766 3.925 -16.796 1.00 97.19 80 LEU A C 1
ATOM 619 O O . LEU A 1 80 ? 9.072 4.132 -15.804 1.00 97.19 80 LEU A O 1
ATOM 623 N N . ASN A 1 81 ? 10.591 2.881 -16.879 1.00 96.94 81 ASN A N 1
ATOM 624 C CA . ASN A 1 81 ? 10.708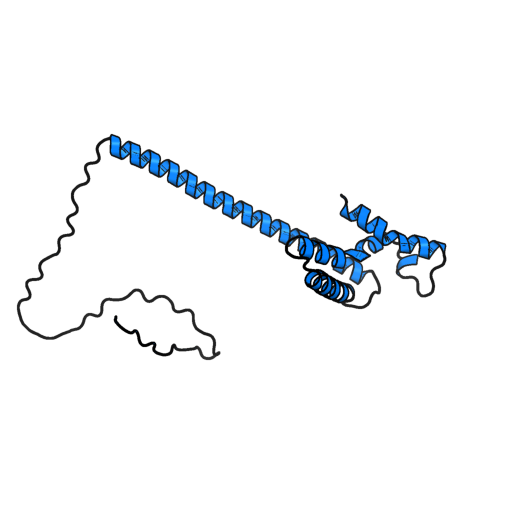 1.898 -15.802 1.00 96.94 81 ASN A CA 1
ATOM 625 C C . ASN A 1 81 ? 11.206 2.529 -14.500 1.00 96.94 81 ASN A C 1
ATOM 627 O O . ASN A 1 81 ? 10.693 2.214 -13.429 1.00 96.94 81 ASN A O 1
ATOM 631 N N . ARG A 1 82 ? 12.174 3.447 -14.590 1.00 97.12 82 ARG A N 1
ATOM 632 C CA . ARG A 1 82 ? 12.684 4.184 -13.431 1.00 97.12 82 ARG A CA 1
ATOM 633 C C . ARG A 1 82 ? 11.607 5.068 -12.809 1.00 97.12 82 ARG A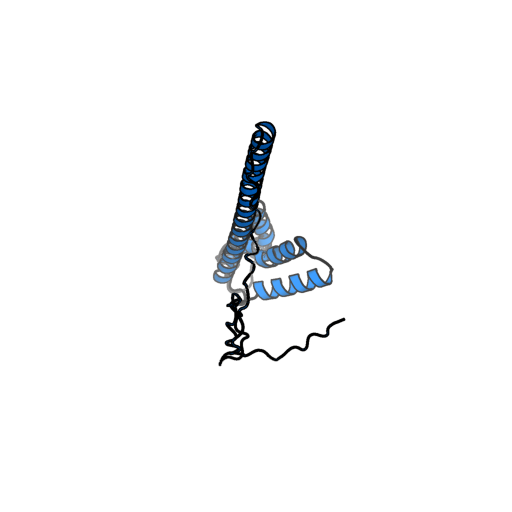 C 1
ATOM 635 O O . ARG A 1 82 ? 11.385 4.975 -11.609 1.00 97.12 82 ARG A O 1
ATOM 642 N N . ALA A 1 83 ? 10.902 5.852 -13.624 1.00 96.25 83 ALA A N 1
ATOM 643 C CA . ALA A 1 83 ? 9.819 6.711 -13.156 1.00 96.25 83 ALA A CA 1
ATOM 644 C C . ALA A 1 83 ? 8.683 5.901 -12.507 1.00 96.25 83 ALA A C 1
ATOM 646 O O . ALA A 1 83 ? 8.178 6.281 -11.455 1.00 96.25 83 ALA A O 1
ATOM 647 N N . ASN A 1 84 ? 8.323 4.749 -13.082 1.00 96.06 84 ASN A N 1
ATOM 648 C CA . ASN A 1 84 ? 7.343 3.840 -12.485 1.00 96.06 84 ASN A CA 1
ATOM 649 C C . ASN A 1 84 ? 7.818 3.292 -11.133 1.00 96.06 84 ASN A C 1
ATOM 651 O O . ASN A 1 84 ? 7.042 3.267 -10.180 1.00 96.06 84 ASN A O 1
ATOM 655 N N . ALA A 1 85 ? 9.083 2.877 -11.026 1.00 93.81 85 ALA A N 1
ATOM 656 C CA . ALA A 1 85 ? 9.646 2.391 -9.767 1.00 93.81 85 ALA A CA 1
ATOM 657 C C . ALA A 1 85 ? 9.677 3.487 -8.687 1.00 93.81 85 ALA A C 1
ATOM 659 O O . ALA A 1 85 ? 9.336 3.225 -7.535 1.00 93.81 85 ALA A O 1
ATOM 660 N N . GLU A 1 86 ? 10.035 4.718 -9.058 1.00 96.12 86 GLU A N 1
ATOM 661 C CA . GLU A 1 86 ? 10.008 5.880 -8.163 1.00 96.12 86 GLU A CA 1
ATOM 662 C C . GLU A 1 86 ? 8.585 6.202 -7.692 1.00 96.12 86 GLU A C 1
ATOM 664 O O . GLU A 1 86 ? 8.376 6.464 -6.507 1.00 96.12 86 GLU A O 1
ATOM 669 N N . LEU A 1 87 ? 7.594 6.119 -8.585 1.00 95.62 87 LEU A N 1
ATOM 670 C CA . LEU A 1 87 ? 6.189 6.344 -8.246 1.00 95.62 87 LEU A CA 1
ATOM 671 C C . LEU A 1 87 ? 5.670 5.289 -7.263 1.00 95.62 87 LEU A C 1
ATOM 673 O O . LEU A 1 87 ? 5.036 5.641 -6.270 1.00 95.62 87 LEU A O 1
ATOM 677 N N . LEU A 1 88 ? 5.977 4.010 -7.500 1.00 90.25 88 LEU A N 1
ATOM 678 C CA . LEU A 1 88 ? 5.606 2.924 -6.588 1.00 90.25 88 LEU A CA 1
ATOM 679 C C . LEU A 1 88 ? 6.263 3.088 -5.211 1.00 90.25 88 LEU A C 1
ATOM 681 O O . LEU A 1 88 ? 5.587 2.948 -4.194 1.00 90.25 88 LEU A O 1
ATOM 685 N N . ALA A 1 89 ? 7.546 3.456 -5.165 1.00 90.56 89 ALA A N 1
ATOM 686 C CA . ALA A 1 89 ? 8.249 3.702 -3.908 1.00 90.56 89 ALA A CA 1
ATOM 687 C C . ALA A 1 89 ? 7.657 4.894 -3.133 1.00 90.56 89 ALA A C 1
ATOM 689 O O . ALA A 1 89 ? 7.456 4.810 -1.921 1.00 90.56 89 ALA A O 1
ATOM 690 N N . ALA A 1 90 ? 7.332 5.992 -3.822 1.00 92.75 90 ALA A N 1
ATOM 691 C CA . ALA A 1 90 ? 6.694 7.159 -3.213 1.00 92.75 90 ALA A CA 1
ATOM 692 C C . ALA A 1 90 ? 5.283 6.844 -2.689 1.00 92.75 90 ALA A C 1
ATOM 694 O O . ALA A 1 90 ? 4.880 7.340 -1.631 1.00 92.75 90 ALA A O 1
ATOM 695 N N . TYR A 1 91 ? 4.538 5.999 -3.404 1.00 88.88 91 TYR A N 1
ATOM 696 C CA . TYR A 1 91 ? 3.238 5.509 -2.964 1.00 88.88 91 TYR A CA 1
ATOM 697 C C . TYR A 1 91 ? 3.358 4.696 -1.668 1.00 88.88 91 TYR A C 1
ATOM 699 O O . TYR A 1 91 ? 2.705 5.033 -0.679 1.00 88.88 91 TYR A O 1
ATOM 707 N N . ASP A 1 92 ? 4.250 3.702 -1.620 1.00 87.44 92 ASP A N 1
ATOM 708 C CA . ASP A 1 92 ? 4.462 2.892 -0.413 1.00 87.44 92 ASP A CA 1
ATOM 709 C C . ASP A 1 92 ? 4.943 3.746 0.775 1.00 87.44 92 ASP A C 1
ATOM 711 O O . ASP A 1 92 ? 4.451 3.588 1.895 1.00 87.44 92 ASP A O 1
ATOM 715 N N . GLN A 1 93 ? 5.820 4.726 0.536 1.00 90.75 93 GLN A N 1
ATOM 716 C CA . GLN A 1 93 ? 6.269 5.663 1.570 1.00 90.75 93 GLN A CA 1
ATOM 717 C C . GLN A 1 93 ? 5.119 6.526 2.118 1.00 90.75 93 GLN A C 1
ATOM 719 O O . GLN A 1 93 ? 5.084 6.835 3.314 1.00 90.75 93 GLN A O 1
ATOM 724 N N . THR A 1 94 ? 4.170 6.907 1.261 1.00 90.75 94 THR A N 1
ATOM 725 C CA . THR A 1 94 ? 2.976 7.662 1.662 1.00 90.75 94 THR A CA 1
ATOM 726 C C . THR A 1 94 ? 2.074 6.811 2.554 1.00 90.75 94 THR A C 1
ATOM 728 O O . THR A 1 94 ? 1.664 7.277 3.618 1.00 90.75 94 THR A O 1
ATOM 731 N N . LEU A 1 95 ? 1.838 5.545 2.184 1.00 88.31 95 LEU A N 1
ATOM 732 C CA . LEU A 1 95 ? 1.072 4.603 3.007 1.00 88.31 95 LEU A CA 1
ATOM 733 C C . LEU A 1 95 ? 1.720 4.402 4.382 1.00 88.31 95 LEU A C 1
ATOM 735 O O . LEU A 1 95 ? 1.042 4.475 5.404 1.00 88.31 95 LEU A O 1
ATOM 739 N N . GLU A 1 96 ? 3.041 4.222 4.435 1.00 87.50 96 GLU A N 1
ATOM 740 C CA . GLU A 1 96 ? 3.775 4.132 5.704 1.00 87.50 96 GLU A CA 1
ATOM 741 C C . GLU A 1 96 ? 3.688 5.418 6.534 1.00 87.50 96 GLU A C 1
ATOM 743 O O . GLU A 1 96 ? 3.676 5.379 7.765 1.00 87.50 96 GLU A O 1
ATOM 748 N N . GLY A 1 97 ? 3.651 6.582 5.883 1.00 89.44 97 GLY A N 1
ATOM 749 C CA . GLY A 1 97 ? 3.404 7.860 6.547 1.00 89.44 97 GLY A CA 1
ATOM 750 C C . GLY A 1 97 ? 2.041 7.897 7.240 1.00 89.44 97 GLY A C 1
ATOM 751 O O . GLY A 1 97 ? 1.956 8.316 8.393 1.00 89.44 97 GLY A O 1
ATOM 752 N N . TRP A 1 98 ? 0.993 7.418 6.570 1.00 89.50 98 TRP A N 1
ATOM 753 C CA . TRP A 1 98 ? -0.363 7.358 7.121 1.00 89.50 98 TRP A CA 1
ATOM 754 C C . TRP A 1 98 ? -0.494 6.383 8.286 1.00 89.50 98 TRP A C 1
ATOM 756 O O . TRP A 1 98 ? -1.085 6.741 9.302 1.00 89.50 98 TRP A O 1
ATOM 766 N N . VAL A 1 99 ? 0.101 5.194 8.167 1.00 88.38 99 VAL A N 1
ATOM 767 C CA . VAL A 1 99 ? 0.132 4.209 9.258 1.00 88.38 99 VAL A CA 1
ATOM 768 C C . VAL A 1 99 ? 0.793 4.807 10.495 1.00 88.38 99 VAL A C 1
ATOM 770 O O . VAL A 1 99 ? 0.187 4.833 11.559 1.00 88.38 99 VAL A O 1
ATOM 773 N N . ARG A 1 100 ? 1.982 5.403 10.342 1.00 86.88 100 ARG A N 1
ATOM 774 C CA . ARG A 1 100 ? 2.682 6.056 11.459 1.00 86.88 100 ARG A CA 1
ATOM 775 C C . ARG A 1 100 ? 1.885 7.207 12.064 1.00 86.88 100 ARG A C 1
ATOM 777 O O . ARG A 1 100 ? 1.911 7.396 13.274 1.00 86.88 100 ARG A O 1
ATOM 784 N N . ALA A 1 101 ? 1.192 7.994 11.243 1.00 89.25 101 ALA A N 1
ATOM 785 C CA . ALA A 1 101 ? 0.355 9.083 11.736 1.00 89.25 101 ALA A CA 1
ATOM 786 C C . ALA A 1 101 ? -0.822 8.566 12.578 1.00 89.25 101 ALA A C 1
ATOM 788 O O . ALA A 1 101 ? -1.146 9.178 13.597 1.00 89.25 101 ALA A O 1
ATOM 789 N N . LEU A 1 102 ? -1.436 7.447 12.177 1.00 89.25 102 LEU A N 1
ATOM 790 C CA . LEU A 1 102 ? -2.461 6.791 12.979 1.00 89.25 102 LEU A CA 1
ATOM 791 C C . LEU A 1 102 ? -1.870 6.216 14.267 1.00 89.25 102 LEU A C 1
ATOM 793 O O . LEU A 1 102 ? -2.410 6.507 15.326 1.00 89.25 102 LEU A O 1
ATOM 797 N N . ASP A 1 103 ? -0.759 5.481 14.198 1.00 86.00 103 ASP A N 1
ATOM 798 C CA . ASP A 1 103 ? -0.106 4.887 15.373 1.00 86.00 103 ASP A CA 1
ATOM 799 C C . ASP A 1 103 ? 0.308 5.951 16.410 1.00 86.00 103 ASP A C 1
ATOM 801 O O . ASP A 1 103 ? 0.274 5.701 17.608 1.00 86.00 103 ASP A O 1
ATOM 805 N N . LEU A 1 104 ? 0.676 7.163 15.970 1.00 87.19 104 LEU A N 1
ATOM 806 C CA . LEU A 1 104 ? 0.976 8.291 16.865 1.00 87.19 104 LEU A CA 1
ATOM 807 C C . LEU A 1 104 ? -0.269 8.890 17.530 1.00 87.19 104 LEU A C 1
ATOM 809 O O . LEU A 1 104 ? -0.165 9.510 18.591 1.00 87.19 104 LEU A O 1
ATOM 813 N N . ARG A 1 105 ? -1.425 8.790 16.872 1.00 89.12 105 ARG A N 1
ATOM 814 C CA . ARG A 1 105 ? -2.689 9.350 17.354 1.00 89.12 105 ARG A CA 1
ATOM 815 C C . ARG A 1 105 ? -3.443 8.355 18.226 1.00 89.12 105 ARG A C 1
ATOM 817 O O . ARG A 1 105 ? -4.011 8.762 19.236 1.00 89.12 105 ARG A O 1
ATOM 824 N N . ASP A 1 106 ? -3.489 7.097 17.810 1.00 84.06 106 ASP A N 1
ATOM 825 C CA . ASP A 1 106 ? -4.106 5.998 18.538 1.00 84.06 106 ASP A CA 1
ATOM 826 C C . ASP A 1 106 ? -3.197 5.555 19.700 1.00 84.06 106 ASP A C 1
ATOM 828 O O . ASP A 1 106 ? -1.992 5.785 19.697 1.00 84.06 106 ASP A O 1
ATOM 832 N N . ARG A 1 107 ? -3.766 4.947 20.742 1.00 74.50 107 ARG A N 1
ATOM 833 C CA . ARG A 1 107 ? -3.006 4.426 21.897 1.00 74.50 107 ARG A CA 1
ATOM 834 C C . ARG A 1 107 ? -2.702 2.935 21.775 1.00 74.50 107 ARG A C 1
ATOM 836 O O . ARG A 1 107 ? -2.452 2.274 22.786 1.00 74.50 107 ARG A O 1
ATOM 843 N N . GLU A 1 108 ? -2.765 2.404 20.562 1.00 72.19 108 GLU A N 1
ATOM 844 C CA . GLU A 1 108 ? -2.454 1.006 20.290 1.00 72.19 108 GLU A CA 1
ATOM 845 C C . GLU A 1 108 ? -0.997 0.681 20.634 1.00 72.19 108 GLU A C 1
ATOM 847 O O . GLU A 1 108 ? -0.130 1.551 20.740 1.00 72.19 108 GLU A O 1
ATOM 852 N N . THR A 1 109 ? -0.720 -0.604 20.870 1.00 65.31 109 THR A N 1
ATOM 853 C CA . THR A 1 109 ? 0.631 -1.025 21.261 1.00 65.31 109 THR A CA 1
ATOM 854 C C . THR A 1 109 ? 1.628 -0.749 20.139 1.00 65.31 109 THR A C 1
ATOM 856 O O . THR A 1 109 ? 1.351 -1.069 18.983 1.00 65.31 109 THR A O 1
ATOM 859 N N . GLU A 1 110 ? 2.818 -0.260 20.488 1.00 72.12 110 GLU A N 1
ATOM 860 C CA . GLU A 1 110 ? 3.916 -0.071 19.537 1.00 72.12 110 GLU A CA 1
ATOM 861 C C . GLU A 1 110 ? 4.170 -1.357 18.725 1.00 72.12 110 GLU A C 1
ATOM 863 O O . GLU A 1 110 ? 4.184 -2.478 19.259 1.00 72.12 110 GLU A O 1
ATOM 868 N N . GLY A 1 111 ? 4.291 -1.206 17.406 1.00 80.00 111 GLY A N 1
ATOM 869 C CA . GLY A 1 111 ? 4.498 -2.308 16.466 1.00 80.00 111 GLY A CA 1
ATOM 870 C C . GLY A 1 111 ? 3.310 -3.266 16.303 1.00 80.00 111 GLY A C 1
ATOM 871 O O . GLY A 1 111 ? 3.492 -4.356 15.762 1.00 80.00 111 GLY A O 1
ATOM 872 N N . HIS A 1 112 ? 2.102 -2.931 16.786 1.00 87.12 112 HIS A N 1
ATOM 873 C CA . HIS A 1 112 ? 0.897 -3.743 16.551 1.00 87.12 112 HIS A CA 1
ATOM 874 C C . HIS A 1 112 ? 0.674 -3.983 15.057 1.00 87.12 112 HIS A C 1
ATOM 876 O O . HIS A 1 112 ? 0.600 -5.131 14.614 1.00 87.12 112 HIS A O 1
ATOM 882 N N . THR A 1 113 ? 0.636 -2.895 14.290 1.00 88.12 113 THR A N 1
ATOM 883 C CA . THR A 1 113 ? 0.385 -2.910 12.850 1.00 88.12 113 THR A CA 1
ATOM 884 C C . THR A 1 113 ? 1.423 -3.747 12.102 1.00 88.12 113 THR A C 1
ATOM 886 O O . THR A 1 113 ? 1.072 -4.527 11.215 1.00 88.12 113 THR A O 1
ATOM 889 N N . GLU A 1 114 ? 2.695 -3.671 12.500 1.00 89.12 114 GLU A N 1
ATOM 890 C CA . GLU A 1 114 ? 3.776 -4.481 11.925 1.00 89.12 114 GLU A CA 1
ATOM 891 C C . GLU A 1 114 ? 3.597 -5.971 12.214 1.00 89.12 114 GLU A C 1
ATOM 893 O O . GLU A 1 114 ? 3.600 -6.766 11.275 1.00 89.12 114 GLU A O 1
ATOM 898 N N . ARG A 1 115 ? 3.326 -6.357 13.468 1.00 92.19 115 ARG A N 1
ATOM 899 C CA . ARG A 1 115 ? 3.093 -7.769 13.825 1.00 92.19 115 ARG A CA 1
ATOM 900 C C . ARG A 1 115 ? 1.899 -8.362 13.077 1.00 92.19 115 ARG A C 1
ATOM 902 O O . ARG A 1 115 ? 1.989 -9.472 12.558 1.00 92.19 115 ARG A O 1
ATOM 909 N N . VAL A 1 116 ? 0.787 -7.626 12.994 1.00 93.19 116 VAL A N 1
ATOM 910 C CA . VAL A 1 116 ? -0.411 -8.063 12.254 1.00 93.19 116 VAL A CA 1
ATOM 911 C C . VAL A 1 116 ? -0.107 -8.209 10.764 1.00 93.19 116 VAL A C 1
ATOM 913 O O . VAL A 1 116 ? -0.521 -9.189 10.141 1.00 93.19 116 VAL A O 1
ATOM 916 N N . THR A 1 117 ? 0.657 -7.276 10.194 1.00 93.75 117 THR A N 1
ATOM 917 C CA . THR A 1 117 ? 1.079 -7.332 8.790 1.00 93.75 117 THR A CA 1
ATOM 918 C C . THR A 1 117 ? 1.948 -8.555 8.520 1.00 93.75 117 THR A C 1
ATOM 920 O O . THR A 1 117 ? 1.671 -9.302 7.583 1.00 93.75 117 THR A O 1
ATOM 923 N N . GLU A 1 118 ? 2.967 -8.800 9.344 1.00 95.69 118 GLU A N 1
ATOM 924 C CA . GLU A 1 118 ? 3.858 -9.956 9.207 1.00 95.69 118 GLU A CA 1
ATOM 925 C C . GLU A 1 118 ? 3.081 -11.273 9.277 1.00 95.69 118 GLU A C 1
ATOM 927 O O . GLU A 1 118 ? 3.220 -12.124 8.397 1.00 95.69 118 GLU A O 1
ATOM 932 N N . MET A 1 119 ? 2.198 -11.418 10.271 1.00 97.38 119 MET A N 1
ATOM 933 C CA . MET A 1 119 ? 1.342 -12.598 10.409 1.00 97.38 119 MET A CA 1
ATOM 934 C C . MET A 1 119 ? 0.434 -12.797 9.190 1.00 97.38 119 MET A C 1
ATOM 936 O O . MET A 1 119 ? 0.276 -13.924 8.718 1.00 97.38 119 MET A O 1
ATOM 940 N N . SER A 1 120 ? -0.133 -11.713 8.657 1.00 97.56 120 SER A N 1
ATOM 941 C CA . SER A 1 120 ? -1.016 -11.757 7.485 1.00 97.56 120 SER A CA 1
ATOM 942 C C . SER A 1 120 ? -0.271 -12.199 6.225 1.00 97.56 120 SER A C 1
ATOM 944 O O . SER A 1 120 ? -0.773 -13.033 5.474 1.00 97.56 120 SER A O 1
ATOM 946 N N . VAL A 1 121 ? 0.948 -11.694 6.012 1.00 97.75 121 VAL A N 1
ATOM 947 C CA . VAL A 1 121 ? 1.801 -12.066 4.872 1.00 97.75 121 VAL A CA 1
ATOM 948 C C . VAL A 1 121 ? 2.243 -13.525 4.962 1.00 97.75 121 VAL A C 1
ATOM 950 O O . VAL A 1 121 ? 2.183 -14.243 3.964 1.00 97.75 121 VAL A O 1
ATOM 953 N N . VAL A 1 122 ? 2.653 -13.986 6.148 1.00 98.19 122 VAL A N 1
ATOM 954 C CA . VAL A 1 122 ? 3.010 -15.395 6.376 1.00 98.19 122 VAL A CA 1
ATOM 955 C C . VAL A 1 122 ? 1.818 -16.307 6.089 1.00 98.19 122 VAL A C 1
ATOM 957 O O . VAL A 1 122 ? 1.972 -17.302 5.382 1.00 98.19 122 VAL A O 1
ATOM 960 N N . LEU A 1 123 ? 0.628 -15.957 6.584 1.00 98.12 123 LEU A N 1
ATOM 961 C CA . LEU A 1 123 ? -0.586 -16.734 6.347 1.00 98.12 123 LEU A CA 1
ATOM 962 C C . LEU A 1 123 ? -0.956 -16.777 4.861 1.00 98.12 123 LEU A C 1
ATOM 964 O O . LEU A 1 123 ? -1.215 -17.853 4.334 1.00 98.12 123 LEU A O 1
ATOM 968 N N . ALA A 1 124 ? -0.955 -15.633 4.179 1.00 98.06 124 ALA A N 1
ATOM 969 C CA . ALA A 1 124 ? -1.272 -15.562 2.756 1.00 98.06 124 ALA A CA 1
ATOM 970 C C . ALA A 1 124 ? -0.276 -16.371 1.912 1.00 98.06 124 ALA A C 1
ATOM 972 O O . ALA A 1 124 ? -0.684 -17.127 1.034 1.00 98.06 124 ALA A O 1
ATOM 973 N N . SER A 1 125 ? 1.016 -16.294 2.241 1.00 97.44 125 SER A N 1
ATOM 974 C CA . SER A 1 125 ? 2.056 -17.072 1.557 1.00 97.44 125 SER A CA 1
ATOM 975 C C . SER A 1 125 ? 1.866 -18.580 1.758 1.00 97.44 125 SER A C 1
ATOM 977 O O . SER A 1 125 ? 2.063 -19.354 0.829 1.00 97.44 125 SER A O 1
ATOM 979 N N . ALA A 1 126 ? 1.442 -19.011 2.952 1.00 98.06 126 ALA A N 1
ATOM 980 C CA . ALA A 1 126 ? 1.116 -20.411 3.237 1.00 98.06 126 ALA A CA 1
ATOM 981 C C . ALA A 1 126 ? -0.145 -20.911 2.503 1.00 98.06 126 ALA A C 1
ATOM 983 O O . ALA A 1 126 ? -0.381 -22.116 2.446 1.00 98.06 126 ALA A O 1
ATOM 984 N N . LEU A 1 127 ? -0.947 -19.995 1.958 1.00 98.00 127 LEU A N 1
ATOM 985 C CA . LEU A 1 127 ? -2.117 -20.267 1.121 1.00 98.00 127 LEU A CA 1
ATOM 986 C C . LEU A 1 127 ? -1.814 -20.090 -0.379 1.00 98.00 127 LEU A C 1
ATOM 988 O O . LEU A 1 127 ? -2.743 -19.939 -1.168 1.00 98.00 127 LEU A O 1
ATOM 992 N N . ASP A 1 128 ? -0.532 -20.085 -0.763 1.00 97.94 128 ASP A N 1
ATOM 993 C CA . ASP A 1 128 ? -0.042 -19.896 -2.136 1.00 97.94 128 ASP A CA 1
ATOM 994 C C . ASP A 1 128 ? -0.402 -18.537 -2.777 1.00 97.94 128 ASP A C 1
ATOM 996 O O . ASP A 1 128 ? -0.309 -18.364 -3.996 1.00 97.94 128 ASP A O 1
ATOM 1000 N N . VAL A 1 129 ? -0.743 -17.524 -1.971 1.00 98.12 129 VAL A N 1
ATOM 1001 C CA . VAL A 1 129 ? -0.890 -16.144 -2.457 1.00 98.12 129 VAL A CA 1
ATOM 1002 C C . VAL A 1 129 ? 0.499 -15.568 -2.735 1.00 98.12 129 VAL A C 1
ATOM 1004 O O . VAL A 1 129 ? 1.368 -15.560 -1.862 1.00 98.12 129 VAL A O 1
ATOM 1007 N N . SER A 1 130 ? 0.726 -15.067 -3.950 1.00 96.31 130 SER A N 1
ATOM 1008 C CA . SER A 1 130 ? 2.048 -14.609 -4.395 1.00 96.31 130 SER A CA 1
ATOM 1009 C C . SER A 1 130 ? 1.971 -13.394 -5.326 1.00 96.31 130 SER A C 1
ATOM 1011 O O . SER A 1 130 ? 0.893 -12.934 -5.698 1.00 96.31 130 SER A O 1
ATOM 1013 N N . GLY A 1 131 ? 3.132 -12.827 -5.671 1.00 95.00 131 GLY A N 1
ATOM 1014 C CA . GLY A 1 131 ? 3.225 -11.698 -6.597 1.00 95.00 131 GLY A CA 1
ATOM 1015 C C . GLY A 1 131 ? 2.469 -10.458 -6.110 1.00 95.00 131 GLY A C 1
ATOM 1016 O O . GLY A 1 131 ? 2.611 -10.038 -4.962 1.00 95.00 131 GLY A O 1
ATOM 1017 N N . GLU A 1 132 ? 1.676 -9.865 -7.001 1.00 93.56 132 GLU A N 1
ATOM 1018 C CA . GLU A 1 132 ? 0.917 -8.639 -6.732 1.00 93.56 132 GLU A CA 1
ATOM 1019 C C . GLU A 1 132 ? -0.166 -8.830 -5.658 1.00 93.56 132 GLU A C 1
ATOM 1021 O O . GLU A 1 132 ? -0.398 -7.940 -4.841 1.00 93.56 132 GLU A O 1
ATOM 1026 N N . GLU A 1 133 ? -0.786 -10.009 -5.590 1.00 96.44 133 GLU A N 1
ATOM 1027 C CA . GLU A 1 133 ? -1.820 -10.297 -4.592 1.00 96.44 133 GLU A CA 1
ATOM 1028 C C . GLU A 1 133 ? -1.249 -10.280 -3.171 1.00 96.44 133 GLU A C 1
ATOM 1030 O O . GLU A 1 133 ? -1.864 -9.723 -2.261 1.00 96.44 133 GLU A O 1
ATOM 1035 N N . LEU A 1 134 ? -0.035 -10.809 -2.981 1.00 96.88 134 LEU A N 1
ATOM 1036 C CA . LEU A 1 134 ? 0.638 -10.791 -1.682 1.00 96.88 134 LEU A CA 1
ATOM 1037 C C . LEU A 1 134 ? 0.993 -9.361 -1.244 1.00 96.88 134 LEU A C 1
ATOM 1039 O O . LEU A 1 134 ? 0.847 -9.021 -0.068 1.00 96.88 134 LEU A O 1
ATOM 1043 N N . LEU A 1 135 ? 1.401 -8.505 -2.189 1.00 92.94 135 LEU A N 1
ATOM 1044 C CA . LEU A 1 135 ? 1.629 -7.079 -1.928 1.00 92.94 135 LEU A CA 1
ATOM 1045 C C . LEU A 1 135 ? 0.332 -6.374 -1.511 1.00 92.94 135 LEU A C 1
ATOM 1047 O O . LEU A 1 135 ? 0.339 -5.568 -0.580 1.00 92.94 135 LEU A O 1
ATOM 1051 N N . ASN A 1 136 ? -0.794 -6.710 -2.142 1.00 92.88 136 ASN A N 1
ATOM 1052 C CA . ASN A 1 136 ? -2.099 -6.164 -1.769 1.00 92.88 136 ASN A CA 1
ATOM 1053 C C . ASN A 1 136 ? -2.538 -6.622 -0.372 1.00 92.88 136 ASN A C 1
ATOM 1055 O O . ASN A 1 136 ? -3.049 -5.806 0.394 1.00 92.88 136 ASN A O 1
ATOM 1059 N N . VAL A 1 137 ? -2.280 -7.880 0.004 1.00 96.19 137 VAL A N 1
ATOM 1060 C CA . VAL A 1 137 ? -2.504 -8.358 1.380 1.00 96.19 137 VAL A CA 1
ATOM 1061 C C . VAL A 1 137 ? -1.648 -7.574 2.371 1.00 96.19 137 VAL A C 1
ATOM 1063 O O . VAL A 1 137 ? -2.164 -7.104 3.383 1.00 96.19 137 VAL A O 1
ATOM 1066 N N . GLN A 1 138 ? -0.358 -7.388 2.079 1.00 94.44 138 GLN A N 1
ATOM 1067 C CA . GLN A 1 138 ? 0.545 -6.627 2.942 1.00 94.44 138 GLN A CA 1
ATOM 1068 C C . GLN A 1 138 ? 0.061 -5.183 3.138 1.00 94.44 138 GLN A C 1
ATOM 1070 O O . GLN A 1 138 ? -0.032 -4.711 4.271 1.00 94.44 138 GLN A O 1
ATOM 1075 N N . ARG A 1 139 ? -0.282 -4.484 2.048 1.00 92.25 139 ARG A N 1
ATOM 1076 C CA . ARG A 1 139 ? -0.808 -3.109 2.092 1.00 92.25 139 ARG A CA 1
ATOM 1077 C C . ARG A 1 139 ? -2.139 -3.039 2.839 1.00 92.25 139 ARG A C 1
ATOM 1079 O O . ARG A 1 139 ? -2.313 -2.164 3.682 1.00 92.25 139 ARG A O 1
ATOM 1086 N N . GLY A 1 140 ? -3.047 -3.982 2.587 1.00 92.88 140 GLY A N 1
ATOM 1087 C CA . GLY A 1 140 ? -4.336 -4.072 3.272 1.00 92.88 140 GLY A CA 1
ATOM 1088 C C . GLY A 1 140 ? -4.190 -4.290 4.778 1.00 92.88 140 GLY A C 1
ATOM 1089 O O . GLY A 1 140 ? -4.850 -3.611 5.557 1.00 92.88 140 GLY A O 1
ATOM 1090 N N . ALA A 1 141 ? -3.279 -5.172 5.198 1.00 93.81 141 ALA A N 1
ATOM 1091 C CA . ALA A 1 141 ? -3.001 -5.414 6.611 1.00 93.81 141 ALA A CA 1
ATOM 1092 C C . ALA A 1 141 ? -2.391 -4.182 7.300 1.00 93.81 141 ALA A C 1
ATOM 1094 O O . ALA A 1 141 ? -2.810 -3.830 8.401 1.00 93.81 141 ALA A O 1
ATOM 1095 N N . ARG A 1 142 ? -1.470 -3.468 6.636 1.00 91.50 142 ARG A N 1
ATOM 1096 C CA . ARG A 1 142 ? -0.913 -2.205 7.153 1.00 91.50 142 ARG A CA 1
ATOM 1097 C C . ARG A 1 142 ? -1.987 -1.134 7.349 1.00 91.50 142 ARG A C 1
ATOM 1099 O O . ARG A 1 142 ? -1.953 -0.405 8.330 1.00 91.50 142 ARG A O 1
ATOM 1106 N N . LEU A 1 143 ? -2.939 -1.044 6.425 1.00 91.81 143 LEU A N 1
ATOM 1107 C CA . LEU A 1 143 ? -3.954 0.013 6.396 1.00 91.81 143 LEU A CA 1
ATOM 1108 C C . LEU A 1 143 ? -5.276 -0.367 7.072 1.00 91.81 143 LEU A C 1
ATOM 1110 O O . LEU A 1 143 ? -6.201 0.440 7.034 1.00 91.81 143 LEU A O 1
ATOM 1114 N N . HIS A 1 144 ? -5.400 -1.558 7.664 1.00 91.75 144 HIS A N 1
ATOM 1115 C CA . HIS A 1 144 ? -6.692 -2.093 8.118 1.00 91.75 144 HIS A CA 1
ATOM 1116 C C . HIS A 1 144 ? -7.463 -1.131 9.040 1.00 91.75 144 HIS A C 1
ATOM 1118 O O . HIS A 1 144 ? -8.681 -0.998 8.920 1.00 91.75 144 HIS A O 1
ATOM 1124 N N . ASP A 1 145 ? -6.734 -0.396 9.878 1.00 92.44 145 ASP A N 1
ATOM 1125 C CA . ASP A 1 145 ? -7.282 0.538 10.855 1.00 92.44 145 ASP A CA 1
ATOM 1126 C C . ASP A 1 145 ? -7.237 2.009 10.411 1.00 92.44 145 ASP A C 1
ATOM 1128 O O . ASP A 1 145 ? -7.664 2.881 11.168 1.00 92.44 145 ASP A O 1
ATOM 1132 N N . ILE A 1 146 ? -6.807 2.332 9.179 1.00 92.81 146 ILE A N 1
ATOM 1133 C CA . ILE A 1 146 ? -6.619 3.731 8.734 1.00 92.81 146 ILE A CA 1
ATOM 1134 C C . ILE A 1 146 ? -7.881 4.591 8.886 1.00 92.81 146 ILE A C 1
ATOM 1136 O O . ILE A 1 146 ? -7.814 5.788 9.161 1.00 92.81 146 ILE A O 1
ATOM 1140 N N . GLY A 1 147 ? -9.061 3.980 8.786 1.00 94.31 147 GLY A N 1
ATOM 1141 C CA . GLY A 1 147 ? -10.329 4.678 8.961 1.00 94.31 147 GLY A CA 1
ATOM 1142 C C . GLY A 1 147 ? -10.616 5.140 10.393 1.00 94.31 147 GLY A C 1
ATOM 1143 O O . GLY A 1 147 ? -11.500 5.978 10.581 1.00 94.31 147 GLY A O 1
ATOM 1144 N N . LYS A 1 148 ? -9.848 4.693 11.400 1.00 94.75 148 LYS A N 1
ATOM 1145 C CA . LYS A 1 148 ? -9.874 5.279 12.751 1.00 94.75 148 LYS A CA 1
ATOM 1146 C C . LYS A 1 148 ? -9.512 6.766 12.715 1.00 94.75 148 LYS A C 1
ATOM 1148 O O . LYS A 1 148 ? -9.951 7.519 13.581 1.00 94.75 148 LYS A O 1
ATOM 1153 N N . MET A 1 149 ? -8.834 7.230 11.657 1.00 92.44 149 MET A N 1
ATOM 1154 C CA . MET A 1 149 ? -8.581 8.652 11.429 1.00 92.44 149 MET A CA 1
ATOM 1155 C C . MET A 1 149 ? -9.860 9.506 11.367 1.00 92.44 149 MET A C 1
ATOM 1157 O O . MET A 1 149 ? -9.818 10.685 11.715 1.00 92.44 149 MET A O 1
ATOM 1161 N N . ALA A 1 150 ? -11.001 8.935 10.979 1.00 93.94 150 ALA A N 1
ATOM 1162 C CA . ALA A 1 150 ? -12.284 9.638 10.940 1.00 93.94 150 ALA A CA 1
ATOM 1163 C C . ALA A 1 150 ? -13.098 9.516 12.246 1.00 93.94 150 ALA A C 1
ATOM 1165 O O . ALA A 1 150 ? -14.150 10.145 12.380 1.00 93.94 150 ALA A O 1
ATOM 1166 N N . VAL A 1 151 ? -12.637 8.725 13.223 1.00 95.56 151 VAL A N 1
ATOM 1167 C CA . VAL A 1 151 ? -13.304 8.575 14.524 1.00 95.56 151 VAL A CA 1
ATOM 1168 C C . VAL A 1 151 ? -12.955 9.780 15.413 1.00 95.56 151 VAL A C 1
ATOM 1170 O O . VAL A 1 151 ? -11.782 10.142 15.492 1.00 95.56 151 VAL A O 1
ATOM 1173 N N . PRO A 1 152 ? -13.925 10.425 16.093 1.00 95.44 152 PRO A N 1
ATOM 1174 C CA . PRO A 1 152 ? -13.646 11.542 16.998 1.00 95.44 152 PRO A CA 1
ATOM 1175 C C . PRO A 1 152 ? -12.740 11.152 18.172 1.00 95.44 152 PRO A C 1
ATOM 1177 O O . PRO A 1 152 ? -12.930 10.094 18.771 1.00 95.44 152 PRO A O 1
ATOM 1180 N N . ASP A 1 153 ? -11.832 12.043 18.582 1.00 94.81 153 ASP A N 1
ATOM 1181 C CA . ASP A 1 153 ? -10.875 11.778 19.674 1.00 94.81 153 ASP A CA 1
ATOM 1182 C C . ASP A 1 153 ? -11.552 11.438 21.006 1.00 94.81 153 ASP A C 1
ATOM 1184 O O . ASP A 1 153 ? -11.070 10.585 21.744 1.00 94.81 153 ASP A O 1
ATOM 1188 N N . GLY A 1 154 ? -12.706 12.048 21.300 1.00 95.06 154 GLY A N 1
ATOM 1189 C CA . GLY A 1 154 ? -13.481 11.738 22.506 1.00 95.06 154 GLY A CA 1
ATOM 1190 C C . GLY A 1 154 ? -14.002 10.296 22.560 1.00 95.06 154 GLY A C 1
ATOM 1191 O O . GLY A 1 154 ? -14.329 9.822 23.643 1.00 95.06 154 GLY A O 1
ATOM 1192 N N . ILE A 1 155 ? -14.061 9.611 21.412 1.00 95.88 155 ILE A N 1
ATOM 1193 C CA . ILE A 1 155 ? -14.418 8.193 21.286 1.00 95.88 155 ILE A CA 1
ATOM 1194 C C . ILE A 1 155 ? -13.146 7.349 21.175 1.00 95.88 155 ILE A C 1
ATOM 1196 O O . ILE A 1 155 ? -12.994 6.386 21.918 1.00 95.88 155 ILE A O 1
ATOM 1200 N N . LEU A 1 156 ? -12.222 7.729 20.285 1.00 94.50 156 LEU A N 1
ATOM 1201 C CA . LEU A 1 156 ? -10.981 6.994 20.023 1.00 94.50 156 LEU A CA 1
ATOM 1202 C C . LEU A 1 156 ? -10.090 6.884 21.270 1.00 94.50 156 LEU A C 1
ATOM 1204 O O . LEU A 1 156 ? -9.564 5.819 21.564 1.00 94.50 156 LEU A O 1
ATOM 1208 N N . LEU A 1 157 ? -9.960 7.972 22.034 1.00 94.12 157 LEU A N 1
ATOM 1209 C CA . LEU A 1 157 ? -9.053 8.075 23.183 1.00 94.12 157 LEU A CA 1
ATOM 1210 C C . LEU A 1 157 ? -9.767 7.937 24.532 1.00 94.12 157 LEU A C 1
ATOM 1212 O O . LEU A 1 157 ? -9.178 8.250 25.573 1.00 94.12 157 LEU A O 1
ATOM 1216 N N . LYS A 1 158 ? -11.039 7.517 24.536 1.00 93.81 158 LYS A N 1
ATOM 1217 C CA . LYS A 1 158 ? -11.858 7.464 25.750 1.00 93.81 158 LYS A CA 1
ATOM 1218 C C . LYS A 1 158 ? -11.242 6.507 26.781 1.00 93.81 158 LYS A C 1
ATOM 1220 O O . LYS A 1 158 ? -11.119 5.314 26.507 1.00 93.81 158 LYS A O 1
ATOM 1225 N N . PRO A 1 159 ? -10.895 6.974 27.997 1.00 89.94 159 PRO A N 1
ATOM 1226 C CA . PRO A 1 159 ? -10.453 6.078 29.055 1.00 89.94 159 PRO A CA 1
ATOM 1227 C C . PRO A 1 159 ? -11.670 5.348 29.641 1.00 89.94 159 PRO A C 1
ATOM 1229 O O . PRO A 1 159 ? -12.443 5.926 30.403 1.00 89.94 159 PRO A O 1
ATOM 1232 N N . GLY A 1 160 ? -11.854 4.076 29.282 1.00 90.75 160 GLY A N 1
ATOM 1233 C CA . GLY A 1 160 ? -12.918 3.220 29.814 1.00 90.75 160 GLY A CA 1
ATOM 1234 C C . GLY A 1 160 ? -13.809 2.617 28.731 1.00 90.75 160 GLY A C 1
ATOM 1235 O O . GLY A 1 160 ? -13.448 2.571 27.561 1.00 90.75 160 GLY A O 1
ATOM 1236 N N . GLN A 1 161 ? -14.974 2.109 29.133 1.00 94.56 161 GLN A N 1
ATOM 1237 C CA . GLN A 1 161 ? -15.899 1.469 28.198 1.00 94.56 161 GLN A CA 1
ATOM 1238 C C . GLN A 1 161 ? -16.613 2.507 27.323 1.00 94.56 161 GLN A C 1
ATOM 1240 O O . GLN A 1 161 ? -17.046 3.560 27.803 1.00 94.56 161 GLN A O 1
ATOM 1245 N N . LEU A 1 162 ? -16.757 2.174 26.040 1.00 96.56 162 LEU A N 1
ATOM 1246 C CA . LEU A 1 162 ? -17.593 2.919 25.106 1.00 96.56 162 LEU A CA 1
ATOM 1247 C C . LEU A 1 162 ? -19.073 2.652 25.400 1.00 96.56 162 LEU A C 1
ATOM 1249 O O . LEU A 1 162 ? -19.457 1.520 25.705 1.00 96.56 162 LEU A O 1
ATOM 1253 N N . THR A 1 163 ? -19.908 3.676 25.254 1.00 97.88 163 THR A N 1
ATOM 1254 C CA . THR A 1 163 ? -21.361 3.495 25.169 1.00 97.88 163 THR A CA 1
ATOM 1255 C C . THR A 1 163 ? -21.727 2.759 23.878 1.00 97.88 163 THR A C 1
ATOM 1257 O O . THR A 1 163 ? -20.895 2.562 22.988 1.00 97.88 163 THR A O 1
ATOM 1260 N N . ASP A 1 164 ? -22.984 2.341 23.751 1.00 97.81 164 ASP A N 1
ATOM 1261 C CA . ASP A 1 164 ? -23.454 1.649 22.549 1.00 97.81 164 ASP A CA 1
ATOM 1262 C C . ASP A 1 164 ? -23.341 2.524 21.288 1.00 97.81 164 ASP A C 1
ATOM 1264 O O . ASP A 1 164 ? -22.839 2.053 20.266 1.00 97.81 164 ASP A O 1
ATOM 1268 N N . ASP A 1 165 ? -23.685 3.811 21.389 1.00 97.31 165 ASP A N 1
ATOM 1269 C CA . ASP A 1 165 ? -23.583 4.779 20.286 1.00 97.31 165 ASP A CA 1
ATOM 1270 C C . ASP A 1 165 ? -22.121 5.079 19.905 1.00 97.31 165 ASP A C 1
ATOM 1272 O O . ASP A 1 165 ? -21.754 5.164 18.726 1.00 97.31 165 ASP A O 1
ATOM 1276 N N . GLU A 1 166 ? -21.249 5.208 20.907 1.00 97.62 166 GLU A N 1
ATOM 1277 C CA . GLU A 1 166 ? -19.813 5.415 20.698 1.00 97.62 166 GLU A CA 1
ATOM 1278 C C . GLU A 1 166 ? -19.179 4.197 20.023 1.00 97.62 166 GLU A C 1
ATOM 1280 O O . GLU A 1 166 ? -18.397 4.339 19.082 1.00 97.62 166 GLU A O 1
ATOM 1285 N N . ARG A 1 167 ? -19.559 2.990 20.453 1.00 97.19 167 ARG A N 1
ATOM 1286 C CA . ARG A 1 167 ? -19.109 1.739 19.841 1.00 97.19 167 ARG A CA 1
ATOM 1287 C C . ARG A 1 167 ? -19.605 1.612 18.407 1.00 97.19 167 ARG A C 1
ATOM 1289 O O . ARG A 1 167 ? -18.826 1.224 17.542 1.00 97.19 167 ARG A O 1
ATOM 1296 N N . GLN A 1 168 ? -20.855 1.984 18.128 1.00 97.06 168 GLN A N 1
ATOM 1297 C CA . GLN A 1 168 ? -21.369 2.010 16.760 1.00 97.06 168 GLN A CA 1
ATOM 1298 C C . GLN A 1 168 ? -20.529 2.937 15.875 1.00 97.06 168 GLN A C 1
ATOM 1300 O O . GLN A 1 168 ? -20.203 2.570 14.750 1.00 97.06 168 GLN A O 1
ATOM 1305 N N . THR A 1 169 ? -20.126 4.099 16.395 1.00 96.69 169 THR A N 1
ATOM 1306 C CA . THR A 1 169 ? -19.241 5.033 15.684 1.00 96.69 169 THR A CA 1
ATOM 1307 C C . THR A 1 169 ? -17.842 4.450 15.477 1.00 96.69 169 THR A C 1
ATOM 1309 O O . THR A 1 169 ? -17.332 4.495 14.359 1.00 96.69 169 THR A O 1
ATOM 1312 N N . MET A 1 170 ? -17.243 3.844 16.507 1.00 95.75 170 MET A N 1
ATOM 1313 C CA . MET A 1 170 ? -15.942 3.170 16.413 1.00 95.75 170 MET A CA 1
ATOM 1314 C C . MET A 1 170 ? -15.951 2.061 15.347 1.00 95.75 170 MET A C 1
ATOM 1316 O O . MET A 1 170 ? -15.034 1.967 14.534 1.00 95.75 170 MET A O 1
ATOM 1320 N N . CYS A 1 171 ? -17.016 1.258 15.276 1.00 96.50 171 CYS A N 1
ATOM 1321 C CA . CYS A 1 171 ? -17.167 0.184 14.289 1.00 96.50 171 CYS A CA 1
ATOM 1322 C C . CYS A 1 171 ? -17.329 0.673 12.840 1.00 96.50 171 CYS A C 1
ATOM 1324 O O . CYS A 1 171 ? -17.342 -0.150 11.926 1.00 96.50 171 CYS A O 1
ATOM 1326 N N . ARG A 1 172 ? -17.440 1.986 12.596 1.00 97.19 172 ARG A N 1
ATOM 1327 C CA . ARG A 1 172 ? -17.467 2.543 11.236 1.00 97.19 172 ARG A CA 1
ATOM 1328 C C . ARG A 1 172 ? -16.083 2.716 10.618 1.00 97.19 172 ARG A C 1
ATOM 1330 O O . ARG A 1 172 ? -16.022 2.956 9.415 1.00 97.19 172 ARG A O 1
ATOM 1337 N N . HIS A 1 173 ? -14.991 2.554 11.373 1.00 95.62 173 HIS A N 1
ATOM 1338 C CA . HIS A 1 173 ? -13.637 2.704 10.826 1.00 95.62 173 HIS A CA 1
ATOM 1339 C C . HIS A 1 173 ? -13.363 1.877 9.551 1.00 95.62 173 HIS A C 1
ATOM 1341 O O . HIS A 1 173 ? -12.736 2.432 8.654 1.00 95.62 173 HIS A O 1
ATOM 1347 N N . PRO A 1 174 ? -13.886 0.650 9.335 1.00 95.25 174 PRO A N 1
ATOM 1348 C CA . PRO A 1 174 ? -13.651 -0.059 8.074 1.00 95.25 174 PRO A CA 1
ATOM 1349 C C . PRO A 1 174 ? -14.361 0.608 6.888 1.00 95.25 174 PRO A C 1
ATOM 1351 O O . PRO A 1 174 ? -13.859 0.604 5.765 1.00 95.25 174 PRO A O 1
ATOM 1354 N N . VAL A 1 175 ? -15.529 1.215 7.130 1.00 95.62 175 VAL A N 1
ATOM 1355 C CA . VAL A 1 175 ? -16.274 1.970 6.111 1.00 95.62 175 VAL A CA 1
ATOM 1356 C C . VAL A 1 175 ? -15.506 3.234 5.742 1.00 95.62 175 VAL A C 1
ATOM 1358 O O . VAL A 1 175 ? -15.315 3.499 4.560 1.00 95.62 175 VAL A O 1
ATOM 1361 N N . PHE A 1 176 ? -14.993 3.960 6.737 1.00 94.88 176 PHE A N 1
ATOM 1362 C CA . PHE A 1 176 ? -14.163 5.142 6.506 1.00 94.88 176 PHE A CA 1
ATOM 1363 C C . PHE A 1 176 ? -12.857 4.803 5.781 1.00 94.88 176 PHE A C 1
ATOM 1365 O O . PHE A 1 176 ? -12.454 5.535 4.883 1.00 94.88 176 PHE A O 1
ATOM 1372 N N . ALA A 1 177 ? -12.220 3.678 6.123 1.00 93.31 177 ALA A N 1
ATOM 1373 C CA . ALA A 1 177 ? -11.036 3.192 5.421 1.00 93.31 177 ALA A CA 1
ATOM 1374 C C . ALA A 1 177 ? -11.350 2.928 3.943 1.00 93.31 177 ALA A C 1
ATOM 1376 O O . ALA A 1 177 ? -10.637 3.405 3.066 1.00 93.31 177 ALA A O 1
ATOM 1377 N N . LYS A 1 178 ? -12.460 2.238 3.652 1.00 93.56 178 LYS A N 1
ATOM 1378 C CA . LYS A 1 178 ? -12.910 2.014 2.274 1.00 93.56 178 LYS A CA 1
ATOM 1379 C C . LYS A 1 178 ? -13.156 3.330 1.537 1.00 93.56 178 LYS A C 1
ATOM 1381 O O . LYS A 1 178 ? -12.660 3.483 0.429 1.00 93.56 178 LYS A O 1
ATOM 1386 N N . GLU A 1 179 ? -13.910 4.256 2.129 1.00 92.44 179 GLU A N 1
ATOM 1387 C CA . GLU A 1 179 ? -14.196 5.568 1.529 1.00 92.44 179 GLU A CA 1
ATOM 1388 C C . GLU A 1 179 ? -12.898 6.317 1.195 1.00 92.44 179 GLU A C 1
ATOM 1390 O O . GLU A 1 179 ? -12.756 6.816 0.082 1.00 92.44 179 GLU A O 1
ATOM 1395 N N . MET A 1 180 ? -11.924 6.304 2.110 1.00 88.94 180 MET A N 1
ATOM 1396 C CA . MET A 1 180 ? -10.616 6.944 1.940 1.00 88.94 180 MET A CA 1
ATOM 1397 C C . MET A 1 180 ? -9.753 6.293 0.852 1.00 88.94 180 MET A C 1
ATOM 1399 O O . MET A 1 180 ? -9.049 6.998 0.138 1.00 88.94 180 MET A O 1
ATOM 1403 N N . LEU A 1 181 ? -9.795 4.965 0.723 1.00 86.88 181 LEU A N 1
ATOM 1404 C CA . LEU A 1 181 ? -8.957 4.208 -0.215 1.00 86.88 181 LEU A CA 1
ATOM 1405 C C . LEU A 1 181 ? -9.598 4.009 -1.598 1.00 86.88 181 LEU A C 1
ATOM 1407 O O . LEU A 1 181 ? -8.933 3.538 -2.514 1.00 86.88 181 LEU A O 1
ATOM 1411 N N . SER A 1 182 ? -10.886 4.322 -1.750 1.00 86.62 182 SER A N 1
ATOM 1412 C CA . SER A 1 182 ? -11.639 4.119 -2.998 1.00 86.62 182 SER A CA 1
ATOM 1413 C C . SER A 1 182 ? -11.593 5.286 -3.991 1.00 86.62 182 SER A C 1
ATOM 1415 O O . SER A 1 182 ? -12.219 5.179 -5.046 1.00 86.62 182 SER A O 1
ATOM 1417 N N . GLY A 1 183 ? -10.916 6.387 -3.644 1.00 64.69 183 GLY A N 1
ATOM 1418 C CA . GLY A 1 183 ? -10.770 7.578 -4.490 1.00 64.69 183 GLY A CA 1
ATOM 1419 C C . GLY A 1 183 ? -9.482 7.565 -5.292 1.00 64.69 183 GLY A C 1
ATOM 1420 O O . GLY A 1 183 ? -9.544 7.189 -6.482 1.00 64.69 183 GLY A O 1
#

Secondary structure (DSSP, 8-state):
--PPPP-PPPB-TTSPBP-----------------------------PPP---HHHHHHHHHHHHHHHHHHHHHHHHHHHHHHHHHHHHHHHHHHHHHHHHHHHHS-PPTTHHHHHHHHHHHHHHHTT--HHHHHHHHHHHHHTTGGGGGS-HHHHT-SSPPPHHHHHHHTTHHHHHHHHH--

Radius of gyration: 34.2 Å; chains: 1; bounding box: 96×43×84 Å

pLDDT: mean 79.88, std 21.54, range [34.84, 98.19]

Sequence (183 aa):
PVTVVDLPGDTDATGRPTPQRGRVPQPLLRTAGGQGPREGRPRALHRKRLDPDPEWLEFFETLAGQTAIAIDSAEMFERLNRANAELLAAYDQTLEGWVRALDLRDRETEGHTERVTEMSVVLASALDVSGEELLNVQRGARLHDIGKMAVPDGILLKPGQLTDDERQTMCRHPVFAKEMLSG